Protein AF-A0A1G8BT71-F1 (afdb_monomer_lite)

Secondary structure (DSSP, 8-state):
------SSHHHHHHHHHHHHHHHHHH-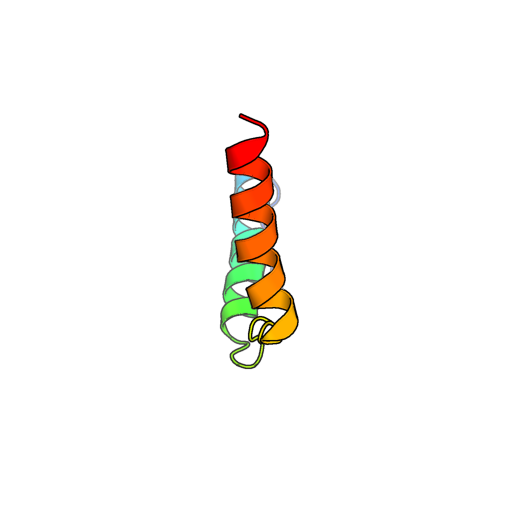---PPP---HHHHHHHHHHHHHHHH--

pLDDT: mean 84.54, std 8.39, range [55.97, 94.25]

Radius of gyration: 20.73 Å; chains: 1; bounding box: 43×16×53 Å

Sequence (54 aa):
MYVVPADDKEMARYIVGKIIWEEMQQHKDIQEPKMDEKVKANIEMYKDILKKEV

Structure (mmCIF, N/CA/C/O backbone):
data_AF-A0A1G8BT71-F1
#
_entry.id   AF-A0A1G8BT71-F1
#
loop_
_atom_site.group_PDB
_atom_site.id
_atom_site.type_symbol
_atom_site.label_atom_id
_atom_site.label_alt_id
_atom_site.label_comp_id
_atom_site.label_asym_id
_atom_site.label_entity_id
_atom_site.label_seq_id
_atom_site.pdbx_PDB_ins_code
_atom_site.Cartn_x
_atom_site.Cartn_y
_atom_site.Cartn_z
_atom_site.occupancy
_atom_site.B_iso_or_equiv
_atom_sit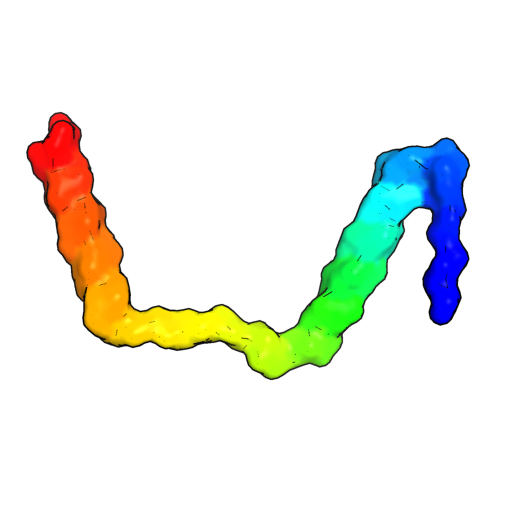e.auth_seq_id
_atom_site.auth_comp_id
_atom_site.auth_asym_id
_atom_site.auth_atom_id
_atom_site.pdbx_PDB_model_num
ATOM 1 N N . MET A 1 1 ? 8.013 -2.866 -18.668 1.00 63.06 1 MET A N 1
ATOM 2 C CA . MET A 1 1 ? 9.427 -2.948 -18.241 1.00 63.06 1 MET A CA 1
ATOM 3 C C . MET A 1 1 ? 9.845 -1.557 -17.805 1.00 63.06 1 MET A C 1
ATOM 5 O O . MET A 1 1 ? 9.855 -0.665 -18.642 1.00 63.06 1 MET A O 1
ATOM 9 N N . TYR A 1 2 ? 10.092 -1.355 -16.511 1.00 79.38 2 TYR A N 1
ATOM 10 C CA . TYR A 1 2 ? 10.564 -0.073 -15.986 1.00 79.38 2 TYR A CA 1
ATOM 11 C C . TYR A 1 2 ? 12.092 -0.098 -15.946 1.00 79.38 2 TYR A C 1
ATOM 13 O O . TYR A 1 2 ? 12.673 -1.018 -15.373 1.00 79.38 2 TYR A O 1
ATOM 21 N N . VAL A 1 3 ? 12.739 0.882 -16.575 1.00 84.88 3 VAL A N 1
ATOM 22 C CA . VAL A 1 3 ? 14.190 1.076 -16.472 1.00 84.88 3 VAL A CA 1
ATOM 23 C C . VAL A 1 3 ? 14.420 2.123 -15.391 1.00 84.88 3 VAL A C 1
ATOM 25 O O . VAL A 1 3 ? 14.074 3.287 -15.580 1.00 84.88 3 VAL A O 1
ATOM 28 N N . VAL A 1 4 ? 14.949 1.699 -14.242 1.00 84.38 4 VAL A N 1
ATOM 29 C CA . VAL A 1 4 ? 15.218 2.582 -13.100 1.00 84.38 4 VAL A CA 1
ATOM 30 C C . VAL A 1 4 ? 16.727 2.829 -13.011 1.00 84.38 4 VAL A C 1
ATOM 32 O O . VAL A 1 4 ? 17.479 1.857 -12.914 1.00 84.38 4 VAL A O 1
ATOM 35 N N . PRO A 1 5 ? 17.193 4.092 -13.046 1.00 85.94 5 PRO A N 1
ATOM 36 C CA . PRO A 1 5 ? 18.603 4.408 -12.847 1.00 85.94 5 PRO A CA 1
ATOM 37 C C . PRO A 1 5 ? 19.021 4.052 -11.414 1.00 85.94 5 PRO A C 1
ATOM 39 O O . PRO A 1 5 ? 18.345 4.428 -10.459 1.00 85.94 5 PRO A O 1
ATOM 42 N N . ALA A 1 6 ? 20.122 3.310 -11.273 1.00 85.69 6 ALA A N 1
ATOM 43 C CA . ALA A 1 6 ? 20.583 2.757 -9.994 1.00 85.69 6 ALA A CA 1
ATOM 44 C C . ALA A 1 6 ? 21.813 3.477 -9.406 1.00 85.69 6 ALA A C 1
ATOM 46 O O . ALA A 1 6 ? 22.283 3.091 -8.335 1.00 85.69 6 ALA A O 1
ATOM 47 N N . ASP A 1 7 ? 22.323 4.506 -10.092 1.00 88.88 7 ASP A N 1
ATOM 48 C CA . ASP A 1 7 ? 23.520 5.253 -9.678 1.00 88.88 7 ASP A CA 1
ATOM 49 C C . ASP A 1 7 ? 23.303 5.999 -8.353 1.00 88.88 7 ASP A C 1
ATOM 51 O O . ASP A 1 7 ? 24.196 6.054 -7.507 1.00 88.88 7 ASP A O 1
ATOM 55 N N . ASP A 1 8 ? 22.086 6.507 -8.135 1.00 91.94 8 ASP A N 1
ATOM 56 C CA . ASP A 1 8 ? 21.650 7.081 -6.866 1.00 91.94 8 ASP A CA 1
ATOM 57 C C . ASP A 1 8 ? 20.691 6.118 -6.153 1.00 91.94 8 ASP A C 1
ATOM 59 O O . ASP A 1 8 ? 19.577 5.840 -6.610 1.00 91.94 8 ASP A O 1
ATOM 63 N N . LYS A 1 9 ? 21.123 5.618 -4.992 1.00 86.62 9 LYS A N 1
ATOM 64 C CA . LYS A 1 9 ? 20.368 4.643 -4.196 1.00 86.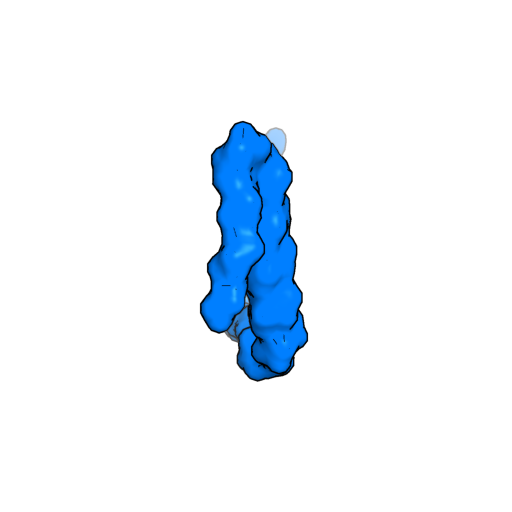62 9 LYS A CA 1
ATOM 65 C C . LYS A 1 9 ? 19.091 5.223 -3.592 1.00 86.62 9 LYS A C 1
ATOM 67 O O . LYS A 1 9 ? 18.130 4.478 -3.404 1.00 86.62 9 LYS A O 1
ATOM 72 N N . GLU A 1 10 ? 19.081 6.499 -3.220 1.00 92.69 10 GLU A N 1
ATOM 73 C CA . GLU A 1 10 ? 17.896 7.146 -2.656 1.00 92.69 10 GLU A CA 1
ATOM 74 C C . GLU A 1 10 ? 16.859 7.377 -3.745 1.00 92.69 10 GLU A C 1
ATOM 76 O O . GLU A 1 10 ? 15.703 6.975 -3.585 1.00 92.69 10 GLU A O 1
ATOM 81 N N . MET A 1 11 ? 17.296 7.908 -4.888 1.00 90.69 11 MET A N 1
ATOM 82 C CA . MET A 1 11 ? 16.406 8.148 -6.015 1.00 90.69 11 MET A CA 1
ATOM 83 C C . MET A 1 11 ? 15.846 6.843 -6.587 1.00 90.69 11 MET A C 1
ATOM 85 O O . MET A 1 11 ? 14.646 6.750 -6.840 1.00 90.69 11 MET A O 1
ATOM 89 N N . ALA A 1 12 ? 16.670 5.799 -6.722 1.00 91.75 12 ALA A N 1
ATOM 90 C CA . ALA A 1 12 ? 16.214 4.493 -7.192 1.00 91.75 12 ALA A CA 1
ATOM 91 C C . ALA A 1 12 ? 15.107 3.916 -6.293 1.00 91.75 12 ALA A C 1
ATOM 93 O O . ALA A 1 12 ? 14.077 3.456 -6.791 1.00 91.75 12 ALA A O 1
ATOM 94 N N . ARG A 1 13 ? 15.273 3.993 -4.963 1.00 94.25 13 ARG A N 1
ATOM 95 C CA . ARG A 1 13 ? 14.242 3.561 -4.003 1.00 94.25 13 ARG A CA 1
ATOM 96 C C . ARG A 1 13 ? 12.964 4.381 -4.135 1.00 94.25 13 ARG A C 1
ATOM 98 O O . ARG A 1 13 ? 11.877 3.807 -4.111 1.00 94.25 13 ARG A O 1
ATOM 105 N N . TYR A 1 14 ? 13.090 5.696 -4.302 1.00 94.06 14 TYR A N 1
ATOM 106 C CA . TYR A 1 14 ? 11.943 6.578 -4.488 1.00 94.06 14 TYR A CA 1
ATOM 107 C C . TYR A 1 14 ? 11.164 6.247 -5.769 1.00 94.06 14 TYR A C 1
ATOM 109 O O . TYR A 1 14 ? 9.944 6.115 -5.717 1.00 94.06 14 TYR A O 1
ATOM 117 N N . ILE A 1 15 ? 11.850 6.048 -6.900 1.00 92.38 15 ILE A N 1
ATOM 118 C CA . ILE A 1 15 ? 11.219 5.703 -8.185 1.00 92.38 15 ILE A CA 1
ATOM 119 C C . ILE A 1 15 ? 10.463 4.381 -8.075 1.00 92.38 15 ILE A C 1
ATOM 121 O O . ILE A 1 15 ? 9.306 4.303 -8.478 1.00 92.38 15 ILE A O 1
ATOM 125 N N . VAL A 1 16 ? 11.087 3.355 -7.494 1.00 92.62 16 VAL A N 1
ATOM 126 C CA . VAL A 1 16 ? 10.436 2.053 -7.298 1.00 92.62 16 VAL A CA 1
ATOM 127 C C . VAL A 1 16 ? 9.211 2.186 -6.392 1.00 92.62 16 VAL A C 1
ATOM 129 O O . VAL A 1 16 ? 8.144 1.687 -6.740 1.00 92.62 16 VAL A O 1
ATOM 132 N N . GLY A 1 17 ? 9.333 2.900 -5.268 1.00 93.62 17 GLY A N 1
ATOM 133 C CA . GLY A 1 17 ? 8.210 3.134 -4.358 1.00 93.62 17 GLY A CA 1
ATOM 134 C C . GLY A 1 17 ? 7.061 3.892 -5.023 1.00 93.62 17 GLY A C 1
ATOM 135 O O . GLY A 1 17 ? 5.899 3.535 -4.842 1.00 93.62 17 GLY A O 1
ATOM 136 N N . LYS A 1 18 ? 7.383 4.891 -5.849 1.00 92.75 18 LYS A N 1
ATOM 137 C CA . LYS A 1 18 ? 6.402 5.656 -6.616 1.00 92.75 18 LYS A CA 1
ATOM 138 C C . LYS A 1 18 ? 5.674 4.787 -7.642 1.00 92.75 18 LYS A C 1
ATOM 140 O O . LYS A 1 18 ? 4.454 4.844 -7.689 1.00 92.75 18 LYS A O 1
ATOM 145 N N . ILE A 1 19 ? 6.392 3.954 -8.399 1.00 93.19 19 ILE A N 1
ATOM 146 C CA . ILE A 1 19 ? 5.790 3.038 -9.384 1.00 93.19 19 ILE A CA 1
ATOM 147 C C . ILE A 1 19 ? 4.828 2.063 -8.699 1.00 93.19 19 ILE A C 1
ATOM 149 O O . ILE A 1 19 ? 3.706 1.884 -9.162 1.00 93.19 19 ILE A O 1
ATOM 153 N N . ILE A 1 20 ? 5.240 1.461 -7.578 1.00 92.12 20 ILE A N 1
ATOM 154 C CA . ILE A 1 20 ? 4.378 0.552 -6.808 1.00 92.12 20 ILE A CA 1
ATOM 155 C C . ILE A 1 20 ? 3.123 1.289 -6.334 1.00 92.12 20 ILE A C 1
ATOM 157 O O . ILE A 1 20 ? 2.022 0.769 -6.476 1.00 92.12 20 ILE A O 1
ATOM 161 N N . TRP A 1 21 ? 3.270 2.503 -5.797 1.00 91.25 21 TRP A N 1
ATOM 162 C CA . TRP A 1 21 ? 2.137 3.295 -5.325 1.00 91.25 21 TRP A CA 1
ATOM 163 C C . TRP A 1 21 ? 1.172 3.662 -6.458 1.00 91.25 21 TRP A C 1
ATOM 165 O O . TRP A 1 21 ? -0.030 3.465 -6.310 1.00 91.25 21 TRP A O 1
ATOM 175 N N . GLU A 1 22 ? 1.680 4.144 -7.593 1.00 90.62 22 GLU A N 1
ATOM 176 C CA . GLU A 1 22 ? 0.869 4.489 -8.767 1.00 90.62 22 GLU A CA 1
ATOM 177 C C . GLU A 1 22 ? 0.113 3.275 -9.317 1.00 90.62 22 GLU A C 1
ATOM 179 O O . GLU A 1 22 ? -1.056 3.396 -9.682 1.00 90.62 22 GLU A O 1
ATOM 184 N N . GLU A 1 23 ? 0.742 2.099 -9.331 1.00 91.00 23 GLU A N 1
ATOM 185 C CA . GLU A 1 23 ? 0.087 0.857 -9.742 1.00 91.00 23 GLU A CA 1
ATOM 186 C C . GLU A 1 23 ? -0.992 0.439 -8.735 1.00 91.00 23 GLU A C 1
ATOM 188 O O . GLU A 1 23 ? -2.129 0.165 -9.111 1.00 91.00 23 GLU A O 1
ATOM 193 N N . MET A 1 24 ? -0.690 0.500 -7.434 1.00 86.88 24 MET A N 1
ATOM 194 C CA . MET A 1 24 ? -1.656 0.204 -6.374 1.00 86.88 24 MET A CA 1
ATOM 195 C C . MET A 1 24 ? -2.888 1.119 -6.410 1.00 86.88 24 MET A C 1
ATOM 197 O O . MET A 1 24 ? -3.991 0.647 -6.154 1.00 86.88 24 MET A O 1
ATOM 201 N N . GLN A 1 25 ? -2.739 2.401 -6.761 1.00 85.62 25 GLN A N 1
ATOM 202 C CA . GLN A 1 25 ? -3.867 3.337 -6.883 1.00 85.62 25 GLN A CA 1
ATOM 203 C C . GLN A 1 25 ? -4.850 2.970 -8.009 1.00 85.62 25 GLN A C 1
ATOM 205 O O . GLN A 1 25 ? -6.005 3.402 -7.986 1.00 85.62 25 GLN A O 1
ATOM 210 N N . GLN A 1 26 ? -4.428 2.181 -9.001 1.00 89.12 26 GLN A N 1
ATOM 211 C CA . GLN A 1 26 ? -5.318 1.723 -10.072 1.00 89.12 26 GLN A CA 1
ATOM 212 C C . GLN A 1 26 ? -6.306 0.655 -9.578 1.00 89.12 26 GLN A C 1
ATOM 214 O O . GLN A 1 26 ? -7.401 0.523 -10.131 1.00 89.12 26 GLN A O 1
ATOM 219 N N . HIS A 1 27 ? -5.963 -0.058 -8.503 1.00 86.31 27 HIS A N 1
ATOM 220 C CA . HIS A 1 27 ? -6.814 -1.059 -7.872 1.00 86.31 27 HIS A CA 1
ATOM 221 C C . HIS A 1 27 ? -7.830 -0.394 -6.933 1.00 86.31 27 HIS A C 1
ATOM 223 O O . HIS A 1 27 ? -7.514 0.026 -5.822 1.00 86.31 27 HIS A O 1
ATOM 229 N N . LYS A 1 28 ? -9.084 -0.291 -7.384 1.00 75.88 28 LYS A N 1
ATOM 230 C CA . LYS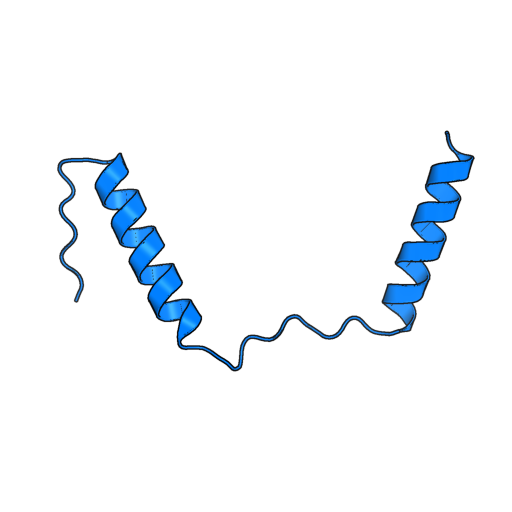 A 1 28 ? -10.201 0.315 -6.622 1.00 75.88 28 LYS A CA 1
ATOM 231 C C . LYS A 1 28 ? -11.000 -0.695 -5.792 1.00 75.88 28 LYS A C 1
ATOM 233 O O . LYS A 1 28 ? -11.920 -0.326 -5.066 1.00 75.88 28 LYS A O 1
ATOM 238 N N . ASP A 1 29 ? -10.675 -1.967 -5.951 1.00 78.44 29 ASP A N 1
ATOM 239 C CA . ASP A 1 29 ? -11.267 -3.134 -5.306 1.00 78.44 29 ASP A CA 1
ATOM 240 C C . ASP A 1 29 ? -10.571 -3.505 -3.988 1.00 78.44 29 ASP A C 1
ATOM 242 O O . ASP A 1 29 ? -11.133 -4.244 -3.180 1.00 78.44 29 ASP A O 1
ATOM 246 N N . ILE A 1 30 ? -9.391 -2.936 -3.727 1.00 73.31 30 ILE A N 1
ATOM 247 C CA . ILE A 1 30 ? -8.700 -3.045 -2.442 1.00 73.31 30 ILE A CA 1
ATOM 248 C C . ILE A 1 30 ? -9.415 -2.134 -1.439 1.00 73.31 30 ILE A C 1
ATOM 250 O O . ILE A 1 30 ? -9.134 -0.943 -1.325 1.00 73.31 30 ILE A O 1
ATOM 254 N N . GLN A 1 31 ? -10.378 -2.701 -0.718 1.00 72.56 31 GLN A N 1
ATOM 255 C CA . GLN A 1 31 ? -11.003 -2.062 0.435 1.00 72.56 31 GLN A CA 1
ATOM 256 C C . GLN A 1 31 ? -10.451 -2.682 1.710 1.00 72.56 31 GLN A C 1
ATOM 258 O O . GLN A 1 31 ? -10.282 -3.900 1.796 1.00 72.56 31 GLN A O 1
ATOM 263 N N . GLU A 1 32 ? -10.196 -1.848 2.717 1.00 73.00 32 GLU A N 1
ATOM 264 C CA . GLU A 1 32 ? -9.923 -2.358 4.054 1.00 73.00 32 GLU A CA 1
ATOM 265 C C . GLU A 1 32 ? -11.063 -3.292 4.487 1.00 73.00 32 GLU A C 1
ATOM 267 O O . GLU A 1 32 ? -12.241 -2.996 4.233 1.00 73.00 32 GLU A O 1
ATOM 272 N N . PRO A 1 33 ? -10.746 -4.431 5.125 1.00 78.06 33 PRO A N 1
ATOM 273 C CA . PRO A 1 33 ? -11.772 -5.343 5.588 1.00 78.06 33 PRO A CA 1
ATOM 274 C C . PRO A 1 33 ? -12.711 -4.590 6.529 1.00 78.06 33 PRO A C 1
ATOM 276 O O . PRO A 1 33 ? -12.279 -3.957 7.496 1.00 78.06 33 PRO A O 1
ATOM 279 N N . LYS A 1 34 ? -14.018 -4.656 6.257 1.00 73.12 34 LYS A N 1
ATOM 280 C CA . LYS A 1 34 ? -15.013 -4.102 7.175 1.00 73.12 34 LYS A CA 1
ATOM 281 C C . LYS A 1 34 ? -14.877 -4.825 8.506 1.00 73.12 34 LYS A C 1
ATOM 283 O O . LYS A 1 34 ? -15.158 -6.016 8.604 1.00 73.12 34 LYS A O 1
ATOM 288 N N . MET A 1 35 ? -14.431 -4.091 9.520 1.00 71.44 35 MET A N 1
ATOM 289 C CA . MET A 1 35 ? -14.296 -4.634 10.861 1.00 71.44 35 MET A CA 1
ATOM 290 C C . MET A 1 35 ? -15.683 -5.004 11.387 1.00 71.44 35 MET A C 1
ATOM 292 O O . MET A 1 35 ? -16.565 -4.140 11.452 1.00 71.44 35 MET A O 1
ATOM 296 N N . ASP A 1 36 ? -15.858 -6.284 11.717 1.00 79.69 36 ASP A N 1
ATOM 297 C CA . ASP A 1 36 ? -17.081 -6.838 12.300 1.00 79.69 36 ASP A CA 1
ATOM 298 C C . ASP A 1 36 ? -17.483 -6.015 13.538 1.00 79.69 36 ASP A C 1
ATOM 300 O O . ASP A 1 36 ? -16.627 -5.565 14.310 1.00 79.69 36 ASP A O 1
ATOM 304 N N . GLU A 1 37 ? -18.783 -5.795 13.727 1.00 76.38 37 GLU A N 1
ATOM 305 C CA . GLU A 1 37 ? -19.333 -5.022 14.845 1.00 76.38 37 GLU A CA 1
ATOM 306 C C . GLU A 1 37 ? -18.841 -5.547 16.200 1.00 76.38 37 GLU A C 1
ATOM 308 O O . GLU A 1 37 ? -18.540 -4.758 17.099 1.00 76.38 37 GLU A O 1
ATOM 313 N N . LYS A 1 38 ? -18.646 -6.868 16.322 1.00 75.94 38 LYS A N 1
ATOM 314 C CA . LYS A 1 38 ? -18.076 -7.488 17.528 1.00 75.94 38 LYS A CA 1
ATOM 315 C C . LYS A 1 38 ? -16.642 -7.039 17.798 1.00 75.94 38 LYS A C 1
ATOM 317 O O . LYS A 1 38 ? -16.278 -6.767 18.937 1.00 75.94 38 LYS A O 1
ATOM 322 N N . VAL A 1 39 ? -15.823 -6.937 16.753 1.00 77.56 39 VAL A N 1
ATOM 323 C CA . VAL A 1 39 ? -14.417 -6.527 16.877 1.00 77.56 39 VAL A CA 1
ATOM 324 C C . VAL A 1 39 ? -14.321 -5.031 17.187 1.00 77.56 39 VAL A C 1
ATOM 326 O O . VAL A 1 39 ? -13.480 -4.626 17.986 1.00 77.56 39 VAL A O 1
ATOM 329 N N . LYS A 1 40 ? -15.230 -4.208 16.646 1.00 79.38 40 LYS A N 1
ATOM 330 C CA . LYS A 1 40 ? -15.345 -2.786 17.016 1.00 79.38 40 LYS A CA 1
ATOM 331 C C . LYS A 1 40 ? -15.673 -2.582 18.493 1.00 79.38 40 LYS A C 1
ATOM 333 O O . LYS A 1 40 ? -15.062 -1.720 19.120 1.00 79.38 40 LYS A O 1
ATOM 338 N N . ALA A 1 41 ? -16.584 -3.377 19.053 1.00 81.94 41 ALA A N 1
ATOM 339 C CA . ALA A 1 41 ? -16.930 -3.300 20.472 1.00 81.94 41 ALA A CA 1
ATOM 340 C C . ALA A 1 41 ? -15.727 -3.612 21.383 1.00 81.94 41 ALA A C 1
ATOM 342 O O . ALA A 1 41 ? -15.533 -2.952 22.404 1.00 81.94 41 ALA A O 1
ATOM 343 N N . ASN A 1 42 ? -14.872 -4.556 20.973 1.00 86.19 42 ASN A N 1
ATOM 344 C CA . ASN A 1 42 ? -13.669 -4.911 21.726 1.00 86.19 42 ASN A CA 1
ATOM 345 C C . ASN A 1 42 ? -12.673 -3.748 21.821 1.00 86.19 42 ASN A C 1
ATOM 347 O O . ASN A 1 42 ? -12.056 -3.571 22.865 1.00 86.19 42 ASN A O 1
ATOM 351 N N . ILE A 1 43 ? -12.529 -2.926 20.774 1.00 85.81 43 ILE A N 1
ATOM 352 C CA . ILE A 1 43 ? -11.620 -1.767 20.809 1.00 85.81 43 ILE A CA 1
ATOM 353 C C . ILE A 1 43 ? -12.011 -0.793 21.918 1.00 85.81 43 ILE A C 1
ATOM 355 O O . ILE A 1 43 ? -11.142 -0.313 22.644 1.00 85.81 43 ILE A O 1
ATOM 359 N N . GLU A 1 44 ? -13.303 -0.499 22.055 1.00 86.88 44 GLU A N 1
ATOM 360 C CA . GLU A 1 44 ? -13.766 0.436 23.079 1.00 86.88 44 GLU A CA 1
ATOM 361 C C . GLU A 1 44 ? -13.614 -0.161 24.482 1.00 86.88 44 GLU A C 1
ATOM 363 O O . GLU A 1 44 ? -13.089 0.497 25.378 1.00 86.88 44 GLU A O 1
ATOM 368 N N . MET A 1 45 ? -13.926 -1.452 24.635 1.00 90.12 45 MET A N 1
ATOM 369 C CA . MET A 1 45 ? -13.664 -2.194 25.869 1.00 90.12 45 MET A CA 1
ATOM 370 C C . MET A 1 45 ? -12.178 -2.154 26.268 1.00 90.12 45 MET A C 1
ATOM 372 O O . MET A 1 45 ? -11.864 -1.879 27.425 1.00 90.12 45 MET A O 1
ATOM 376 N N . TYR A 1 46 ? -11.251 -2.392 25.333 1.00 90.50 46 TYR A N 1
ATOM 377 C CA . TYR A 1 46 ? -9.813 -2.368 25.622 1.00 90.50 46 TYR A CA 1
ATOM 378 C C . TYR A 1 46 ? -9.303 -0.969 25.984 1.00 90.50 46 TYR A C 1
ATOM 380 O O . TYR A 1 46 ? -8.473 -0.846 26.883 1.00 90.50 46 TYR A O 1
ATOM 388 N N . LYS A 1 47 ? -9.813 0.094 25.346 1.00 87.75 47 LYS A N 1
ATOM 389 C CA . LYS A 1 47 ? -9.481 1.478 25.730 1.00 87.75 47 LYS A CA 1
ATOM 390 C C . LYS A 1 47 ? -9.905 1.791 27.162 1.00 87.75 47 LYS A C 1
ATOM 392 O O . LYS A 1 47 ? -9.160 2.453 27.879 1.00 87.75 47 LYS A O 1
ATOM 397 N N . ASP A 1 48 ? -11.086 1.339 27.574 1.00 90.94 48 ASP A N 1
ATOM 398 C CA . ASP A 1 48 ? -11.600 1.586 28.922 1.00 90.94 48 ASP A CA 1
ATOM 399 C C . ASP A 1 48 ? -10.849 0.7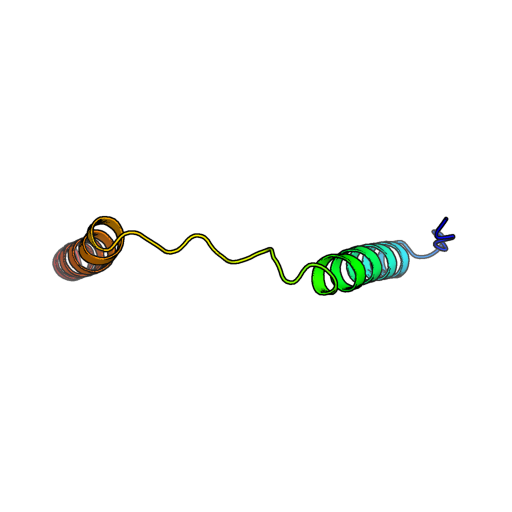97 29.996 1.00 90.94 48 ASP A C 1
ATOM 401 O O . ASP A 1 48 ? -10.666 1.300 31.104 1.00 90.94 48 ASP A O 1
ATOM 405 N N . ILE A 1 49 ? -10.382 -0.413 29.674 1.00 90.19 49 ILE A N 1
ATOM 406 C CA . ILE A 1 49 ? -9.489 -1.185 30.547 1.00 90.19 49 ILE A CA 1
ATOM 407 C C . ILE A 1 49 ? -8.159 -0.446 30.715 1.00 90.19 49 ILE A C 1
ATOM 409 O O . ILE A 1 49 ? -7.762 -0.170 31.843 1.00 90.19 49 ILE A O 1
ATOM 413 N N . LEU A 1 50 ? -7.525 -0.036 29.611 1.0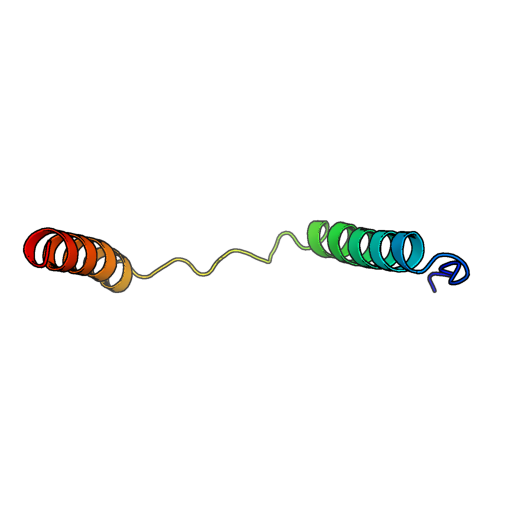0 91.69 50 LEU A N 1
ATOM 414 C CA . LEU A 1 50 ? -6.245 0.679 29.645 1.00 91.69 50 LEU A CA 1
ATOM 415 C C . LEU A 1 50 ? -6.322 1.989 30.438 1.00 91.69 50 LEU A C 1
ATOM 417 O O . LEU A 1 50 ? -5.414 2.295 31.199 1.00 91.69 50 LEU A O 1
ATOM 421 N N . LYS A 1 51 ? -7.417 2.752 30.318 1.00 90.62 51 LYS A N 1
ATOM 422 C CA . LYS A 1 51 ? -7.628 3.976 31.114 1.00 90.62 51 LYS A CA 1
ATOM 423 C C . LYS A 1 51 ? -7.766 3.727 32.617 1.00 90.62 51 LYS A C 1
ATOM 425 O O . LYS A 1 51 ? -7.590 4.666 33.375 1.00 90.62 51 LYS A O 1
ATOM 430 N N . LYS A 1 52 ? -8.169 2.524 33.038 1.00 87.62 52 LYS A N 1
ATOM 431 C CA . LYS A 1 52 ? -8.306 2.155 34.458 1.00 87.62 52 LYS A CA 1
ATOM 432 C C . LYS A 1 52 ? -7.015 1.588 35.046 1.00 87.62 52 LYS A C 1
ATOM 434 O O . LYS A 1 52 ? -6.912 1.489 36.264 1.00 87.62 52 LYS A O 1
ATOM 439 N N . GLU A 1 53 ? -6.075 1.187 34.194 1.00 72.50 53 GLU A N 1
ATOM 440 C CA . GLU A 1 53 ? -4.739 0.731 34.587 1.00 72.50 53 GLU A CA 1
ATOM 441 C C . GLU A 1 53 ? -3.716 1.881 34.688 1.00 72.50 53 GLU A C 1
ATOM 443 O O . GLU A 1 53 ? -2.599 1.650 35.151 1.00 72.50 53 GLU A O 1
ATOM 448 N N . VAL A 1 54 ? -4.098 3.105 34.293 1.00 55.97 54 VAL A N 1
ATOM 449 C CA . VAL A 1 54 ? -3.331 4.359 34.455 1.00 55.97 54 VAL A CA 1
ATOM 450 C C . VAL A 1 54 ? -3.970 5.222 35.536 1.00 55.97 54 VAL A C 1
ATOM 452 O O . VAL A 1 54 ? -3.208 5.790 36.349 1.00 55.97 54 VAL A O 1
#

Organism: NCBI:txid178355

InterPro domains:
  IPR027417 P-loop containing nucleoside triphosphate hydrolase [G3DSA:3.40.50.300] (1-54)

Foldseek 3Di:
DDDADPPDVVRSVVVVVVVVVVVVVVDPVDDDPDPDPVNVVVVVVVVVVVVVVD